Protein AF-A0A925H992-F1 (afdb_monomer)

Mean predicted aligned error: 9.9 Å

Solvent-accessible surface area (backbone atoms only — not comparable to full-atom values): 8625 Å² total; per-residue (Å²): 116,72,71,62,78,72,41,82,48,68,70,53,44,54,50,51,52,53,48,52,56,51,48,54,50,36,52,76,69,71,42,53,93,80,59,83,89,72,91,82,71,80,86,72,66,93,50,54,71,59,66,67,52,74,36,72,52,86,87,50,91,50,77,35,29,34,34,35,24,28,32,57,52,38,36,77,76,77,50,74,45,94,39,71,57,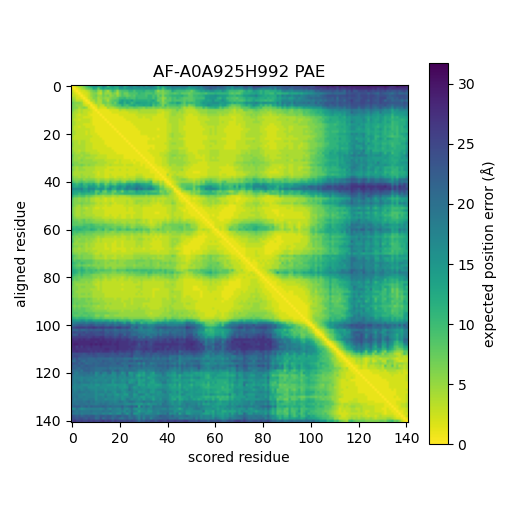69,52,71,41,63,67,54,49,48,54,34,45,67,70,65,65,81,61,78,78,78,73,60,74,78,72,77,63,42,68,42,59,64,97,43,74,72,43,20,50,51,47,33,50,60,40,40,75,72,73,43,61,56,43,81,129

Foldseek 3Di:
DVQVVPPPDPVSVVQVVVVVVVVVVCVVVVNNVVDDDDPPDPDDDPQADHDKDFDDDPPLVDTQKIWHWRQVVVVVVPDRDTDIDMDGNPVSVVVVVVVVVPDDPPPPPVQPAAEQDDPDPVRSVVRCVVCVVVVHRHDYD

Radius of gyration: 26.25 Å; Cα contacts (8 Å, |Δi|>4): 142; chains: 1; bounding box: 47×35×78 Å

Structure (mmCIF, N/CA/C/O backbone):
data_AF-A0A925H992-F1
#
_entry.id   AF-A0A925H992-F1
#
loop_
_atom_site.group_PDB
_atom_site.id
_atom_site.type_symbol
_atom_site.label_atom_id
_atom_site.label_alt_id
_atom_site.label_comp_id
_atom_site.label_asym_id
_atom_site.label_entity_id
_atom_site.label_seq_id
_atom_site.pdbx_PDB_ins_code
_atom_site.Cartn_x
_atom_site.Cartn_y
_atom_site.Cartn_z
_atom_site.occupancy
_atom_site.B_iso_or_equiv
_atom_site.auth_seq_id
_atom_site.auth_comp_id
_atom_site.auth_asym_id
_atom_site.auth_atom_id
_atom_site.pdbx_PDB_model_num
ATOM 1 N N . GLU A 1 1 ? 1.991 4.598 -27.542 1.00 53.06 1 GLU A N 1
ATOM 2 C CA . GLU A 1 1 ? 3.143 4.407 -28.452 1.00 53.06 1 GLU A CA 1
ATOM 3 C C . GLU A 1 1 ? 4.180 5.525 -28.343 1.00 53.06 1 GLU A C 1
ATOM 5 O O . GLU A 1 1 ? 5.369 5.228 -28.370 1.00 53.06 1 GLU A O 1
ATOM 10 N N . ASP A 1 2 ? 3.764 6.768 -28.099 1.00 70.62 2 ASP A N 1
ATOM 11 C CA . ASP A 1 2 ? 4.640 7.953 -28.074 1.00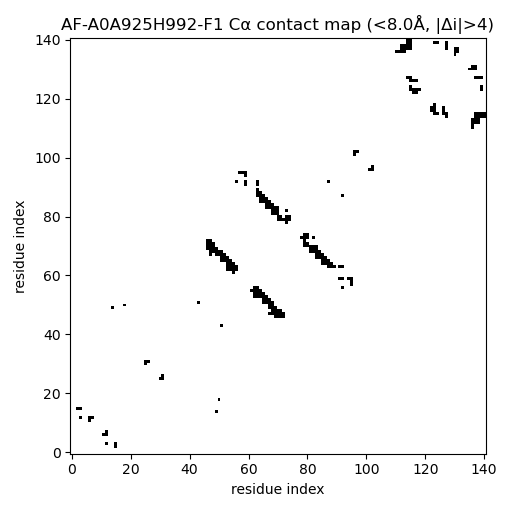 70.62 2 ASP A CA 1
ATOM 12 C C . ASP A 1 2 ? 5.802 7.898 -27.065 1.00 70.62 2 ASP A C 1
ATOM 14 O O . ASP A 1 2 ? 6.920 8.294 -27.388 1.00 70.62 2 ASP A O 1
ATOM 18 N N . ALA A 1 3 ? 5.602 7.321 -25.874 1.00 70.50 3 ALA A N 1
ATOM 19 C CA . ALA A 1 3 ? 6.662 7.201 -24.864 1.00 70.50 3 ALA A CA 1
ATOM 20 C C . ALA A 1 3 ? 7.858 6.338 -25.325 1.00 70.50 3 ALA A C 1
ATOM 22 O O . ALA A 1 3 ? 9.001 6.592 -24.946 1.00 70.50 3 ALA A O 1
ATOM 23 N N . ARG A 1 4 ? 7.631 5.337 -26.190 1.00 75.25 4 ARG A N 1
ATOM 24 C CA . ARG A 1 4 ? 8.717 4.495 -26.728 1.00 75.25 4 ARG A CA 1
ATOM 25 C C . ARG A 1 4 ? 9.580 5.238 -27.743 1.00 75.25 4 ARG A C 1
ATOM 27 O O . ARG A 1 4 ? 10.751 4.897 -27.888 1.00 75.25 4 ARG A O 1
ATOM 34 N N . ALA A 1 5 ? 9.024 6.240 -28.423 1.00 77.81 5 ALA A N 1
ATOM 35 C CA . ALA A 1 5 ? 9.749 7.029 -29.414 1.00 77.81 5 ALA A CA 1
ATOM 36 C C . ALA A 1 5 ? 10.827 7.919 -28.770 1.00 77.81 5 ALA A C 1
ATOM 38 O O . ALA A 1 5 ? 11.867 8.163 -29.377 1.00 77.81 5 ALA A O 1
ATOM 39 N N . VAL A 1 6 ? 10.607 8.352 -27.524 1.00 82.19 6 VAL A N 1
ATOM 40 C CA . VAL A 1 6 ? 11.554 9.167 -26.741 1.00 82.19 6 VAL A CA 1
ATOM 41 C C . VAL A 1 6 ? 12.436 8.345 -25.789 1.00 82.19 6 VAL A C 1
ATOM 43 O O . VAL A 1 6 ? 13.476 8.832 -25.347 1.00 82.19 6 VAL A O 1
ATOM 46 N N . ALA A 1 7 ? 12.097 7.080 -25.518 1.00 81.88 7 ALA A N 1
ATOM 47 C CA . ALA A 1 7 ? 12.910 6.172 -24.707 1.00 81.88 7 ALA A CA 1
ATOM 48 C C . ALA A 1 7 ? 14.097 5.588 -25.501 1.00 81.88 7 ALA A C 1
ATOM 50 O O . ALA A 1 7 ? 14.012 4.544 -26.162 1.00 81.88 7 ALA A O 1
ATOM 51 N N . THR A 1 8 ? 15.241 6.268 -25.427 1.00 78.88 8 THR A N 1
ATOM 52 C CA . THR A 1 8 ? 16.464 5.901 -26.161 1.00 78.88 8 THR A CA 1
ATOM 53 C C . THR A 1 8 ? 17.356 4.897 -25.421 1.00 78.88 8 THR A C 1
ATOM 55 O O . THR A 1 8 ? 18.112 4.173 -26.067 1.00 78.88 8 THR A O 1
ATOM 58 N N . GLY A 1 9 ? 17.256 4.803 -24.090 1.00 86.25 9 GLY A N 1
ATOM 59 C CA . GLY A 1 9 ? 18.049 3.885 -23.262 1.00 86.25 9 GLY A CA 1
ATOM 60 C C . GLY A 1 9 ? 17.390 2.518 -23.038 1.00 86.25 9 GLY A C 1
ATOM 61 O O . GLY A 1 9 ? 16.169 2.426 -22.927 1.00 86.25 9 GLY A O 1
ATOM 62 N N . GLY A 1 10 ? 18.205 1.462 -22.907 1.00 87.25 10 GLY A N 1
ATOM 63 C CA . GLY A 1 10 ? 17.729 0.094 -22.634 1.00 87.25 10 GLY A CA 1
ATOM 64 C C . GLY A 1 10 ? 16.885 -0.001 -21.360 1.00 87.25 10 GLY A C 1
ATOM 65 O O . GLY A 1 10 ? 15.763 -0.486 -21.411 1.00 87.25 10 GLY A O 1
ATOM 66 N N . LEU A 1 11 ? 17.356 0.609 -20.266 1.00 86.25 11 LEU A N 1
ATOM 67 C CA . LEU A 1 11 ? 16.625 0.662 -18.994 1.00 86.25 11 LEU A CA 1
ATOM 68 C C . LEU A 1 11 ? 15.224 1.282 -19.138 1.00 86.25 11 LEU A C 1
ATOM 70 O O . LEU A 1 11 ? 14.253 0.766 -18.593 1.00 86.25 11 LEU A O 1
ATOM 74 N N . ALA A 1 12 ? 15.109 2.382 -19.890 1.00 87.81 12 ALA A N 1
ATOM 75 C CA . ALA A 1 12 ? 13.829 3.051 -20.109 1.00 87.81 12 ALA A CA 1
ATOM 76 C C . ALA A 1 12 ? 12.865 2.175 -20.925 1.00 87.81 12 ALA A C 1
ATOM 78 O O . ALA A 1 12 ? 11.669 2.141 -20.645 1.00 87.81 12 ALA A O 1
ATOM 79 N N . ARG A 1 13 ? 13.377 1.432 -21.912 1.00 89.56 13 ARG A N 1
ATOM 80 C CA . ARG A 1 13 ? 12.570 0.488 -22.697 1.00 89.56 13 ARG A CA 1
ATOM 81 C C . ARG A 1 13 ? 12.103 -0.696 -21.856 1.00 89.56 13 ARG A C 1
ATOM 83 O O . ARG A 1 13 ? 10.920 -1.015 -21.907 1.00 89.56 13 ARG A O 1
ATOM 90 N N . ASP A 1 14 ? 12.981 -1.265 -21.034 1.00 90.75 14 ASP A N 1
ATOM 91 C CA . ASP A 1 14 ? 12.639 -2.367 -20.131 1.00 90.75 14 ASP A CA 1
ATOM 92 C C . ASP A 1 14 ? 11.555 -1.950 -19.123 1.00 90.75 14 ASP A C 1
ATOM 94 O O . ASP A 1 14 ? 10.616 -2.707 -18.859 1.00 90.75 14 ASP A O 1
ATOM 98 N N . ALA A 1 15 ? 11.641 -0.720 -18.604 1.00 89.31 15 ALA A N 1
ATOM 99 C CA . ALA A 1 15 ? 10.625 -0.144 -17.728 1.00 89.31 15 ALA A CA 1
ATOM 100 C C . ALA A 1 15 ? 9.276 0.032 -18.447 1.00 89.31 15 ALA A C 1
ATOM 102 O O . ALA A 1 15 ? 8.239 -0.353 -17.905 1.00 89.31 15 ALA A O 1
ATOM 103 N N . LEU A 1 16 ? 9.275 0.542 -19.685 1.00 91.94 16 LEU A N 1
ATOM 104 C CA . LEU A 1 16 ? 8.059 0.658 -20.500 1.00 91.94 16 LEU A CA 1
ATOM 105 C C . LEU A 1 16 ? 7.453 -0.710 -20.841 1.00 91.94 16 LEU A C 1
ATOM 107 O O . LEU A 1 16 ? 6.232 -0.852 -20.850 1.00 91.94 16 LEU A O 1
ATOM 111 N N . ASP A 1 17 ? 8.279 -1.725 -21.093 1.00 92.62 17 ASP A N 1
ATOM 112 C CA . ASP A 1 17 ? 7.822 -3.098 -21.309 1.00 92.62 17 ASP A CA 1
ATOM 113 C C . ASP A 1 17 ? 7.193 -3.688 -20.040 1.00 92.62 17 ASP A C 1
ATOM 115 O O . ASP A 1 17 ? 6.150 -4.341 -20.106 1.00 92.62 17 ASP A O 1
ATOM 119 N N . ALA A 1 18 ? 7.798 -3.454 -18.872 1.00 91.94 18 ALA A N 1
ATOM 120 C CA . ALA A 1 18 ? 7.249 -3.884 -17.588 1.00 91.94 18 ALA A CA 1
ATOM 121 C C . ALA A 1 18 ? 5.922 -3.185 -17.259 1.00 91.94 18 ALA A C 1
ATOM 123 O O . ALA A 1 18 ? 4.974 -3.848 -16.825 1.00 91.94 18 ALA A O 1
ATOM 124 N N . LEU A 1 19 ? 5.834 -1.877 -17.514 1.00 93.06 19 LEU A N 1
ATOM 125 C CA . LEU A 1 19 ? 4.600 -1.111 -17.374 1.00 93.06 19 LEU A CA 1
ATOM 126 C C . LEU A 1 19 ? 3.517 -1.644 -18.315 1.00 93.06 19 LEU A C 1
ATOM 128 O O . LEU A 1 19 ? 2.422 -1.933 -17.851 1.00 93.06 19 LEU A O 1
ATOM 132 N N . ALA A 1 20 ? 3.826 -1.862 -19.597 1.00 94.44 20 ALA A N 1
ATOM 133 C CA . ALA A 1 20 ? 2.868 -2.380 -20.574 1.00 94.44 20 ALA A CA 1
ATOM 134 C C . ALA A 1 20 ? 2.329 -3.768 -20.190 1.00 94.44 20 ALA A C 1
ATOM 136 O O . ALA A 1 20 ? 1.131 -4.015 -20.300 1.00 94.44 20 ALA A O 1
ATOM 137 N N . ARG A 1 21 ? 3.188 -4.665 -19.681 1.00 95.50 21 ARG A N 1
ATOM 138 C CA . ARG A 1 21 ? 2.746 -5.970 -19.156 1.00 95.50 21 ARG A CA 1
ATOM 139 C C . ARG A 1 21 ? 1.804 -5.819 -17.964 1.00 95.50 21 ARG A C 1
ATOM 141 O O . ARG A 1 21 ? 0.803 -6.521 -17.894 1.00 95.50 21 ARG A O 1
ATOM 148 N N . THR A 1 22 ? 2.125 -4.918 -17.037 1.00 94.62 22 THR A N 1
ATOM 149 C CA . THR A 1 22 ? 1.291 -4.674 -15.851 1.00 94.62 22 THR A CA 1
ATOM 150 C C . THR A 1 22 ? -0.047 -4.051 -16.242 1.00 94.62 22 THR A C 1
ATOM 152 O O . THR A 1 22 ? -1.091 -4.490 -15.771 1.00 94.62 22 THR A O 1
ATOM 155 N N . TRP A 1 23 ? -0.028 -3.085 -17.160 1.00 95.69 23 TRP A N 1
ATOM 156 C CA . TRP A 1 23 ? -1.226 -2.443 -17.686 1.00 95.69 23 TRP A CA 1
ATOM 157 C C . TRP A 1 23 ? -2.141 -3.434 -18.409 1.00 95.69 23 TRP A C 1
ATOM 159 O O . TRP A 1 23 ? -3.339 -3.442 -18.159 1.00 95.69 23 TRP A O 1
ATOM 169 N N . GLY A 1 24 ? -1.585 -4.357 -19.200 1.00 96.94 24 GLY A N 1
ATOM 170 C CA . GLY A 1 24 ? -2.377 -5.424 -19.821 1.00 96.94 24 GLY A CA 1
ATOM 171 C C . GLY A 1 24 ? -3.112 -6.307 -18.801 1.00 96.94 24 GLY A C 1
ATOM 172 O O . GLY A 1 24 ? -4.223 -6.762 -19.066 1.00 96.94 24 GLY A O 1
ATOM 173 N N . VAL A 1 25 ? -2.541 -6.515 -17.605 1.00 96.00 25 VAL A N 1
ATOM 174 C CA . VAL A 1 25 ? -3.243 -7.198 -16.504 1.00 96.00 25 VAL A CA 1
ATOM 175 C C . VAL A 1 25 ? -4.374 -6.325 -15.957 1.00 96.00 25 VAL A C 1
ATOM 177 O O . VAL A 1 25 ? -5.484 -6.828 -15.797 1.00 96.00 25 VAL A O 1
ATOM 180 N N . VAL A 1 26 ? -4.128 -5.034 -15.716 1.00 96.06 26 VAL A N 1
ATOM 181 C CA . VAL A 1 26 ? -5.154 -4.071 -15.266 1.00 96.06 26 VAL A CA 1
ATOM 182 C C . VAL A 1 26 ? -6.345 -4.040 -16.230 1.00 96.06 26 VAL A C 1
ATOM 184 O O . VAL A 1 26 ? -7.489 -4.165 -15.791 1.00 96.06 26 VAL A O 1
ATOM 187 N N . GLU A 1 27 ? -6.081 -3.972 -17.536 1.00 97.06 27 GLU A N 1
ATOM 188 C CA . GLU A 1 27 ? -7.107 -4.024 -18.584 1.00 97.06 27 GLU A CA 1
ATOM 189 C C . GLU A 1 27 ? -7.875 -5.346 -18.563 1.00 97.06 27 GLU A C 1
ATOM 191 O O . GLU A 1 27 ? -9.105 -5.349 -18.596 1.00 97.06 27 GLU A O 1
ATOM 196 N N . SER A 1 28 ? -7.172 -6.478 -18.439 1.00 97.81 28 SER A N 1
ATOM 197 C CA . SER A 1 28 ? -7.809 -7.802 -18.389 1.00 97.81 28 SER A CA 1
ATOM 198 C C . SER A 1 28 ? -8.730 -7.996 -17.179 1.00 97.81 28 SER A C 1
ATOM 200 O O . SER A 1 28 ? -9.647 -8.815 -17.228 1.00 97.81 28 SER A O 1
ATOM 202 N N . LEU A 1 29 ? -8.499 -7.237 -16.104 1.00 97.31 29 LEU A N 1
ATOM 203 C CA . LEU A 1 29 ? -9.321 -7.232 -14.896 1.00 97.31 29 LEU A CA 1
ATOM 204 C C . LEU A 1 29 ? -10.461 -6.202 -14.955 1.00 97.31 29 LEU A C 1
ATOM 206 O O . LEU A 1 29 ? -11.269 -6.156 -14.030 1.00 97.31 29 LEU A O 1
ATOM 210 N N . GLY A 1 30 ? -10.538 -5.384 -16.011 1.00 97.38 30 GLY A N 1
ATOM 211 C CA . GLY A 1 30 ? -11.528 -4.312 -16.130 1.00 97.38 30 GLY A CA 1
ATOM 212 C C . GLY A 1 30 ? -11.309 -3.174 -15.130 1.00 97.38 30 GLY A C 1
ATOM 213 O O . GLY A 1 30 ? -12.271 -2.542 -14.708 1.00 97.38 30 GLY A O 1
ATOM 214 N N . LEU A 1 31 ? -10.060 -2.940 -14.715 1.00 96.12 31 LEU A N 1
ATOM 215 C CA . LEU A 1 31 ? -9.708 -1.947 -13.693 1.00 96.12 31 LEU A CA 1
ATOM 216 C C . LEU A 1 31 ? -9.142 -0.645 -14.276 1.00 96.12 31 LEU A C 1
ATOM 218 O O . LEU A 1 31 ? -8.713 0.219 -13.516 1.00 96.12 31 LEU A O 1
ATOM 222 N N . SER A 1 32 ? -9.129 -0.486 -15.601 1.00 95.25 32 SER A N 1
ATOM 223 C CA . SER A 1 32 ? -8.499 0.657 -16.276 1.00 95.25 32 SER A CA 1
ATOM 224 C C . SER A 1 32 ? -9.043 2.014 -15.830 1.00 95.25 32 SER A C 1
ATOM 226 O O . SER A 1 32 ? -8.276 2.963 -15.756 1.00 95.25 32 SER A O 1
ATOM 228 N N . ASP A 1 33 ? -10.326 2.098 -15.465 1.00 95.56 33 ASP A N 1
ATOM 229 C CA . ASP A 1 33 ? -10.964 3.349 -15.025 1.00 95.56 33 ASP A CA 1
ATOM 230 C C . ASP A 1 33 ? -10.558 3.777 -13.600 1.00 95.56 33 ASP A C 1
ATOM 232 O O . ASP A 1 33 ? -10.895 4.871 -13.157 1.00 95.56 33 ASP A O 1
ATOM 236 N N . VAL A 1 34 ? -9.854 2.911 -12.863 1.00 94.25 34 VAL A N 1
ATOM 237 C CA . VAL A 1 34 ? -9.415 3.154 -11.477 1.00 94.25 34 VAL A CA 1
ATOM 238 C C . VAL A 1 34 ? -7.938 3.564 -11.413 1.00 94.25 34 VAL A C 1
ATOM 240 O O . VAL A 1 34 ? -7.477 4.053 -10.381 1.00 94.25 34 VAL A O 1
ATOM 243 N N . PHE A 1 35 ? -7.180 3.370 -12.496 1.00 93.88 35 PHE A N 1
ATOM 244 C CA . PHE A 1 35 ? -5.745 3.638 -12.538 1.00 93.88 35 PHE A CA 1
ATOM 245 C C . PHE A 1 35 ? -5.394 4.723 -13.551 1.00 93.88 35 PHE A C 1
ATOM 247 O O . PHE A 1 35 ? -5.827 4.696 -14.698 1.00 93.88 35 PHE A O 1
ATOM 254 N N . GLU A 1 36 ? -4.495 5.614 -13.146 1.00 92.06 36 GLU A N 1
ATOM 255 C CA . GLU A 1 36 ? -3.858 6.592 -14.022 1.00 92.06 36 GLU A CA 1
ATOM 256 C C . GLU A 1 36 ? -2.345 6.351 -14.055 1.00 92.06 36 GLU A C 1
ATOM 258 O O . GLU A 1 36 ? -1.747 5.891 -13.078 1.00 92.06 36 GLU A O 1
ATOM 263 N N . ILE A 1 37 ? -1.719 6.650 -15.194 1.00 92.19 37 ILE A N 1
ATOM 264 C CA . ILE A 1 37 ? -0.268 6.541 -15.371 1.00 92.19 37 ILE A CA 1
ATOM 265 C C . ILE A 1 37 ? 0.336 7.942 -15.291 1.00 92.19 37 ILE A C 1
ATOM 267 O O . ILE A 1 37 ? 0.065 8.783 -16.147 1.00 92.19 37 ILE A O 1
ATOM 271 N N . ASP A 1 38 ? 1.214 8.154 -14.313 1.00 90.56 38 ASP A N 1
ATOM 272 C CA . ASP A 1 38 ? 1.974 9.392 -14.145 1.00 90.56 38 ASP A CA 1
ATOM 273 C C . ASP A 1 38 ? 3.479 9.132 -14.334 1.00 90.56 38 ASP A C 1
ATOM 275 O O . ASP A 1 38 ? 4.123 8.475 -13.517 1.00 90.56 38 ASP A O 1
ATOM 279 N N . PHE A 1 39 ? 4.049 9.648 -15.428 1.00 88.31 39 PHE A N 1
ATOM 280 C CA . PHE A 1 39 ? 5.494 9.597 -15.695 1.00 88.31 39 PHE A CA 1
ATOM 281 C C . PHE A 1 39 ? 6.276 10.748 -15.038 1.00 88.31 39 PHE A C 1
ATOM 283 O O . PHE A 1 39 ? 7.505 10.754 -15.089 1.00 88.31 39 PHE A O 1
ATOM 290 N N . GLY A 1 40 ? 5.585 11.740 -14.471 1.00 85.06 40 GLY A N 1
ATOM 291 C CA . GLY A 1 40 ? 6.177 12.875 -13.766 1.00 85.06 40 GLY A CA 1
ATOM 292 C C . GLY A 1 40 ? 6.525 12.573 -12.309 1.00 85.06 40 GLY A C 1
ATOM 293 O O . GLY A 1 40 ? 7.230 13.361 -11.672 1.00 85.06 40 GLY A O 1
ATOM 294 N N . ASP A 1 41 ? 6.071 11.437 -11.777 1.00 80.56 41 ASP A N 1
ATOM 295 C CA . ASP A 1 41 ? 6.343 11.050 -10.402 1.00 80.56 41 ASP A CA 1
ATOM 296 C C . ASP A 1 41 ? 7.779 10.538 -10.221 1.00 80.56 41 ASP A C 1
ATOM 298 O O . ASP A 1 41 ? 8.107 9.382 -10.483 1.00 80.56 41 ASP A O 1
ATOM 302 N N . VAL A 1 42 ? 8.642 11.420 -9.721 1.00 71.56 42 VAL A N 1
ATOM 303 C CA . VAL A 1 42 ? 10.019 11.100 -9.310 1.00 71.56 42 VAL A CA 1
ATOM 304 C C . VAL A 1 42 ? 10.141 10.839 -7.807 1.00 71.56 42 VAL A C 1
ATOM 306 O O . VAL A 1 42 ? 11.246 10.679 -7.293 1.00 71.56 42 VAL A O 1
ATOM 309 N N . SER A 1 43 ? 9.024 10.838 -7.072 1.00 62.97 43 SER A N 1
ATOM 310 C CA . SER A 1 43 ? 9.041 10.670 -5.622 1.00 62.97 43 SER A CA 1
ATOM 311 C C . SER A 1 43 ? 8.937 9.191 -5.248 1.00 62.97 43 SER A C 1
ATOM 313 O O . SER A 1 43 ? 7.886 8.559 -5.320 1.00 62.97 43 SER A O 1
ATOM 315 N N . GLY A 1 44 ? 10.060 8.629 -4.821 1.00 67.56 44 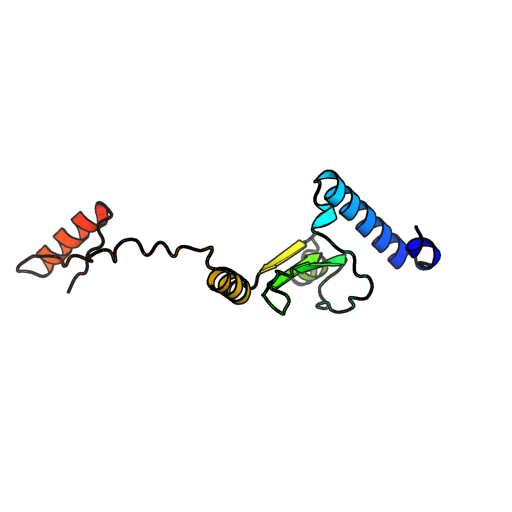GLY A N 1
ATOM 316 C CA . GLY A 1 44 ? 10.163 7.254 -4.359 1.00 67.56 44 GLY A CA 1
ATOM 317 C C . GLY A 1 44 ? 11.154 7.165 -3.213 1.00 67.56 44 GLY A C 1
ATOM 318 O O . GLY A 1 44 ? 12.030 8.011 -3.065 1.00 67.56 44 GLY A O 1
ATOM 319 N N . LEU A 1 45 ? 10.995 6.149 -2.374 1.00 71.94 45 LEU A N 1
ATOM 320 C CA . LEU A 1 45 ? 12.057 5.763 -1.455 1.00 71.94 45 LEU A CA 1
ATOM 321 C C . LEU A 1 45 ? 13.121 5.017 -2.267 1.00 71.94 45 LEU A C 1
ATOM 323 O O . LEU A 1 45 ? 12.766 4.191 -3.109 1.00 71.94 45 LEU A O 1
ATOM 327 N N . ASP A 1 46 ? 14.399 5.268 -1.987 1.00 78.56 46 ASP A N 1
ATOM 328 C CA . ASP A 1 46 ? 15.536 4.751 -2.773 1.00 78.56 46 ASP A CA 1
ATOM 329 C C . ASP A 1 46 ? 15.635 3.211 -2.819 1.00 78.56 46 ASP A C 1
ATOM 331 O O . ASP A 1 46 ? 16.469 2.660 -3.531 1.00 78.56 46 ASP A O 1
ATOM 335 N N . TYR A 1 47 ? 14.790 2.494 -2.069 1.00 82.25 47 TYR A N 1
ATOM 336 C CA . TYR A 1 47 ? 14.725 1.032 -2.078 1.00 82.25 47 TYR A CA 1
ATOM 337 C C . TYR A 1 47 ? 13.801 0.440 -3.157 1.00 82.25 47 TYR A C 1
ATOM 339 O O . TYR A 1 47 ? 13.767 -0.784 -3.312 1.00 82.25 47 TYR A O 1
ATOM 347 N N . TYR A 1 48 ? 13.007 1.253 -3.863 1.00 88.56 48 TYR A N 1
ATOM 348 C CA . TYR A 1 48 ? 12.155 0.752 -4.944 1.00 88.56 48 TYR A CA 1
ATOM 349 C C . TYR A 1 48 ? 12.976 0.494 -6.212 1.00 88.56 48 TYR A C 1
ATOM 351 O O . TYR A 1 48 ? 13.758 1.329 -6.651 1.00 88.56 48 TYR A O 1
ATOM 359 N N . THR A 1 49 ? 12.763 -0.669 -6.824 1.00 88.75 49 THR A N 1
ATOM 360 C CA . THR A 1 49 ? 13.536 -1.170 -7.971 1.00 88.75 49 THR A CA 1
ATOM 361 C C . THR A 1 49 ? 12.720 -1.266 -9.261 1.00 88.75 49 THR A C 1
ATOM 363 O O . THR A 1 49 ? 13.205 -1.785 -10.265 1.00 88.75 49 THR A O 1
ATOM 366 N N . GLY A 1 50 ? 11.463 -0.815 -9.257 1.00 88.50 50 GLY A N 1
ATOM 367 C CA . GLY A 1 50 ? 10.564 -0.935 -10.403 1.00 88.50 50 GLY A CA 1
ATOM 368 C C . GLY A 1 50 ? 9.316 -0.070 -10.267 1.00 88.50 50 GLY A C 1
ATOM 369 O O . GLY A 1 50 ? 9.396 1.049 -9.775 1.00 88.50 50 GLY A O 1
ATOM 370 N N . LEU A 1 51 ? 8.165 -0.592 -10.711 1.00 90.69 51 LEU A N 1
ATOM 371 C CA . LEU A 1 51 ? 6.886 0.122 -10.650 1.00 90.69 51 LEU A CA 1
ATOM 372 C C . LEU A 1 51 ? 6.577 0.570 -9.215 1.00 90.69 51 LEU A C 1
ATOM 374 O O . LEU A 1 51 ? 6.636 -0.238 -8.284 1.00 90.69 51 LEU A O 1
ATOM 378 N N . VAL A 1 52 ? 6.201 1.838 -9.081 1.00 92.50 52 VAL A N 1
ATOM 379 C CA . VAL A 1 52 ? 5.686 2.457 -7.860 1.00 92.50 52 VAL A CA 1
ATOM 380 C C . VAL A 1 52 ? 4.283 2.965 -8.162 1.00 92.50 52 VAL A C 1
ATOM 382 O O . VAL A 1 52 ? 3.999 3.389 -9.280 1.00 92.50 52 VAL A O 1
ATOM 385 N N . PHE A 1 53 ? 3.397 2.899 -7.177 1.00 92.69 53 PHE A N 1
ATOM 386 C CA . PHE A 1 53 ? 2.052 3.444 -7.275 1.00 92.69 53 PHE A CA 1
ATOM 387 C C . PHE A 1 53 ? 1.652 4.137 -5.978 1.00 92.69 53 PHE A C 1
ATOM 389 O O . PHE A 1 53 ? 2.166 3.857 -4.890 1.00 92.69 53 PHE A O 1
ATOM 396 N N . LYS A 1 54 ? 0.690 5.043 -6.101 1.00 93.50 54 LYS A N 1
ATOM 397 C CA . LYS A 1 54 ? 0.103 5.795 -4.999 1.00 93.50 54 LYS A CA 1
ATOM 398 C C . LYS A 1 54 ? -1.402 5.613 -5.028 1.00 93.50 54 LYS A C 1
ATOM 400 O O . LYS A 1 54 ? -1.990 5.428 -6.087 1.00 93.50 54 LYS A O 1
ATOM 405 N N . LEU A 1 55 ? -2.003 5.652 -3.849 1.00 94.38 55 LEU A N 1
ATOM 406 C CA . LEU A 1 55 ? -3.436 5.515 -3.664 1.00 94.38 55 LEU A CA 1
ATOM 407 C C . LEU A 1 55 ? -3.991 6.846 -3.173 1.00 94.38 55 LEU A C 1
ATOM 409 O O . LEU A 1 55 ? -3.505 7.411 -2.188 1.00 94.38 55 LEU A O 1
ATOM 413 N N . TYR A 1 56 ? -5.013 7.318 -3.869 1.00 92.81 56 TYR A N 1
ATOM 414 C CA . TYR A 1 56 ? -5.761 8.521 -3.549 1.00 92.81 56 TYR A CA 1
ATOM 415 C C . TYR A 1 56 ? -7.226 8.141 -3.404 1.00 92.81 56 TYR A C 1
ATOM 417 O O . TYR A 1 56 ? -7.724 7.271 -4.115 1.00 92.81 56 TYR A O 1
ATOM 425 N N . VAL A 1 57 ? -7.898 8.781 -2.457 1.00 91.12 57 VAL A N 1
ATOM 426 C CA . VAL A 1 57 ? -9.332 8.617 -2.233 1.00 91.12 57 VAL A CA 1
ATOM 427 C C . VAL A 1 57 ? -9.938 10.007 -2.194 1.00 91.12 57 VAL A C 1
ATOM 429 O O . VAL A 1 57 ? -9.333 10.942 -1.658 1.00 91.12 57 VAL A O 1
ATOM 432 N N . ASP A 1 58 ? -11.119 10.142 -2.787 1.00 88.31 58 ASP A N 1
ATOM 433 C CA . ASP A 1 58 ? -11.847 11.401 -2.771 1.00 88.31 58 ASP A CA 1
ATOM 434 C C . ASP A 1 58 ? -12.113 11.867 -1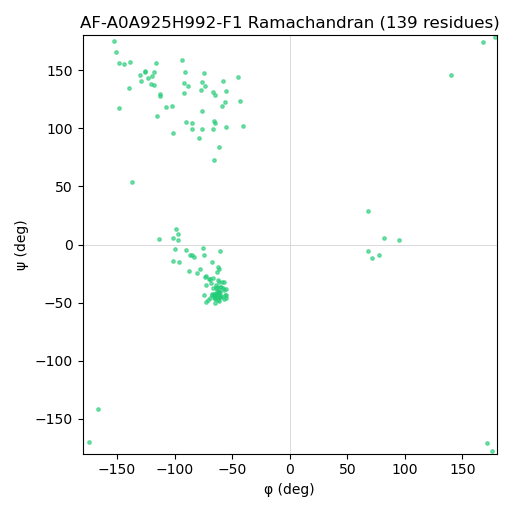.328 1.00 88.31 58 ASP A C 1
ATOM 436 O O . ASP A 1 58 ? -12.350 11.071 -0.421 1.00 88.31 58 ASP A O 1
ATOM 440 N N . GLY A 1 59 ? -11.996 13.171 -1.093 1.00 85.50 59 GLY A N 1
ATOM 441 C CA . GLY A 1 59 ? -12.145 13.766 0.237 1.00 85.50 59 GLY A CA 1
ATOM 442 C C . GLY A 1 59 ? -10.950 13.619 1.195 1.00 85.50 59 GLY A C 1
ATOM 443 O O . GLY A 1 59 ? -10.941 14.299 2.223 1.00 85.50 59 GLY A O 1
ATOM 444 N N . ALA A 1 60 ? -9.921 12.820 0.875 1.00 85.94 60 ALA A N 1
ATOM 445 C CA . ALA A 1 60 ? -8.726 12.679 1.723 1.00 85.94 60 ALA A CA 1
ATOM 446 C C . ALA A 1 60 ? -7.793 13.903 1.671 1.00 85.94 60 ALA A C 1
ATOM 448 O O . ALA A 1 60 ? -7.041 14.162 2.607 1.00 85.94 60 ALA A O 1
ATOM 449 N N . GLY A 1 61 ? -7.786 14.642 0.554 1.00 84.38 61 GLY A N 1
ATOM 450 C CA . GLY A 1 61 ? -6.897 15.794 0.328 1.00 84.38 61 GLY A CA 1
ATOM 451 C C . GLY A 1 61 ? -5.402 15.455 0.193 1.00 84.38 61 GLY A C 1
ATOM 452 O O . GLY A 1 61 ? -4.604 16.336 -0.121 1.00 84.38 61 GLY A O 1
ATOM 453 N N . ALA A 1 62 ? -5.015 14.194 0.400 1.00 87.38 62 ALA A N 1
ATOM 454 C CA . ALA A 1 62 ? -3.652 13.690 0.295 1.00 87.38 62 ALA A CA 1
ATOM 455 C C . ALA A 1 62 ? -3.637 12.195 -0.076 1.00 87.38 62 ALA A C 1
ATOM 457 O O . ALA A 1 62 ? -4.673 11.534 -0.162 1.00 87.38 62 ALA A O 1
ATOM 458 N N . ARG A 1 63 ? -2.433 11.658 -0.301 1.00 91.06 63 ARG A N 1
ATOM 459 C CA . ARG A 1 63 ? -2.206 10.229 -0.550 1.00 91.06 63 ARG A CA 1
ATOM 460 C C . ARG A 1 63 ? -2.573 9.410 0.693 1.00 91.06 63 ARG A C 1
ATOM 462 O O . ARG A 1 63 ? -2.008 9.652 1.753 1.00 91.06 63 ARG A O 1
ATOM 469 N N . VAL A 1 64 ? -3.403 8.382 0.525 1.00 95.31 64 VAL A N 1
ATOM 470 C CA . VAL A 1 64 ? -3.826 7.465 1.606 1.00 95.31 64 VAL A CA 1
ATOM 471 C C . VAL A 1 64 ? -3.054 6.145 1.626 1.00 95.31 64 VAL A C 1
ATOM 473 O O . VAL A 1 64 ? -3.273 5.290 2.475 1.00 95.31 64 VAL A O 1
ATOM 476 N N . GLY A 1 65 ? -2.163 5.929 0.664 1.00 94.94 65 GLY A N 1
ATOM 477 C CA . GLY A 1 65 ? -1.363 4.716 0.593 1.00 94.94 65 GLY A CA 1
ATOM 478 C C . GLY A 1 65 ? -0.504 4.662 -0.654 1.00 94.94 65 GLY A C 1
ATOM 479 O O . GLY A 1 65 ? -0.472 5.587 -1.465 1.00 94.94 65 GLY A O 1
ATOM 480 N N . GLY A 1 66 ? 0.217 3.569 -0.816 1.00 94.31 66 GLY A N 1
ATOM 481 C CA . GLY A 1 66 ? 1.064 3.360 -1.977 1.00 94.31 66 GLY A CA 1
ATOM 482 C C . GLY A 1 66 ? 1.999 2.190 -1.775 1.00 94.31 66 GLY A C 1
ATOM 483 O O . GLY A 1 66 ? 2.068 1.602 -0.696 1.00 94.31 66 GLY A O 1
ATOM 484 N N . GLY A 1 67 ? 2.721 1.849 -2.825 1.00 93.62 67 GLY A N 1
ATOM 485 C CA . GLY A 1 67 ? 3.572 0.678 -2.827 1.00 93.62 67 GLY A CA 1
ATOM 486 C C . GLY A 1 67 ? 4.390 0.581 -4.093 1.00 93.62 67 GLY A C 1
ATOM 487 O O . GLY A 1 67 ? 4.432 1.504 -4.904 1.00 93.62 67 GLY A O 1
ATOM 488 N N . GLY A 1 68 ? 5.039 -0.559 -4.262 1.00 93.00 68 GLY A N 1
ATOM 489 C CA . GLY A 1 68 ? 5.865 -0.799 -5.430 1.00 93.00 68 GLY A CA 1
ATOM 490 C C . GLY A 1 68 ? 6.683 -2.071 -5.327 1.00 93.00 68 GLY A C 1
ATOM 49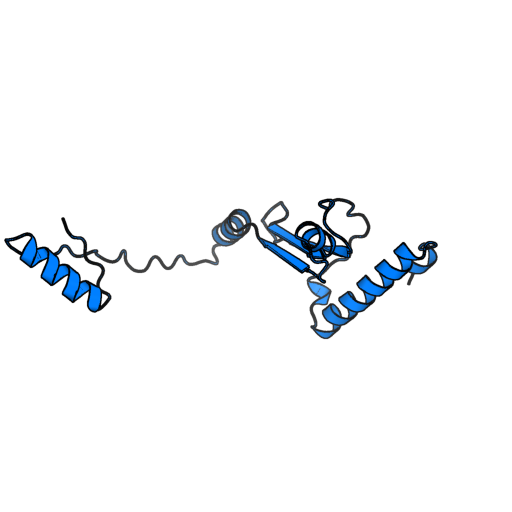1 O O . GLY A 1 68 ? 6.482 -2.896 -4.432 1.00 93.00 68 GLY A O 1
ATOM 492 N N . ARG A 1 69 ? 7.597 -2.242 -6.277 1.00 92.75 69 ARG A N 1
ATOM 493 C CA . ARG A 1 69 ? 8.567 -3.344 -6.316 1.00 92.75 69 ARG A CA 1
ATOM 494 C C . ARG A 1 69 ? 9.870 -2.950 -5.616 1.00 92.75 69 ARG A C 1
ATOM 496 O O . ARG A 1 69 ? 10.408 -1.894 -5.924 1.00 92.75 69 ARG A O 1
ATOM 503 N N . TYR A 1 70 ? 10.380 -3.784 -4.713 1.00 92.19 70 TYR A N 1
ATOM 504 C CA . TYR A 1 70 ? 11.528 -3.488 -3.839 1.00 92.19 70 TYR A CA 1
ATOM 505 C C . TYR A 1 70 ? 12.502 -4.670 -3.728 1.00 92.19 70 TYR A C 1
ATOM 507 O O . TYR A 1 70 ? 12.851 -5.133 -2.642 1.00 92.19 70 TYR A O 1
ATOM 515 N N . ASP A 1 71 ? 12.963 -5.177 -4.868 1.00 90.75 71 ASP A N 1
ATOM 516 C CA . ASP A 1 71 ? 13.796 -6.386 -4.914 1.00 90.75 71 ASP A CA 1
ATOM 517 C C . ASP A 1 71 ? 15.126 -6.203 -4.140 1.00 90.75 71 ASP A C 1
ATOM 519 O O . ASP A 1 71 ? 15.619 -7.137 -3.504 1.00 90.75 71 ASP A O 1
ATOM 523 N N . ASP A 1 72 ? 15.679 -4.985 -4.108 1.00 89.31 72 ASP A N 1
ATOM 524 C CA . ASP A 1 72 ? 16.954 -4.683 -3.438 1.00 89.31 72 ASP A CA 1
ATOM 525 C C . ASP A 1 72 ? 16.823 -4.552 -1.914 1.00 89.31 72 ASP A C 1
ATOM 527 O O . ASP A 1 72 ? 17.792 -4.789 -1.188 1.00 89.31 72 ASP A O 1
ATOM 531 N N . LEU A 1 73 ? 15.617 -4.283 -1.398 1.00 88.94 73 LEU A N 1
ATOM 532 C CA . LEU A 1 73 ? 15.377 -4.310 0.044 1.00 88.94 73 LEU A CA 1
ATOM 533 C C . LEU A 1 73 ? 15.645 -5.710 0.598 1.00 88.94 73 LEU A C 1
ATOM 535 O O . LEU A 1 73 ? 16.339 -5.850 1.598 1.00 88.94 73 LEU A O 1
ATOM 539 N N . THR A 1 74 ? 15.163 -6.759 -0.071 1.00 86.38 74 THR A N 1
ATOM 540 C CA . THR A 1 74 ? 15.416 -8.146 0.359 1.00 86.38 74 THR A CA 1
ATOM 541 C C . THR A 1 74 ? 16.902 -8.508 0.283 1.00 86.38 74 THR A C 1
ATOM 543 O O . THR A 1 74 ? 17.425 -9.177 1.179 1.00 86.38 74 THR A O 1
ATOM 546 N N . ALA A 1 75 ? 17.620 -7.972 -0.712 1.00 86.25 75 ALA A N 1
ATOM 547 C CA . ALA A 1 75 ? 19.061 -8.159 -0.849 1.00 86.25 75 ALA A CA 1
ATOM 548 C C . ALA A 1 75 ? 19.833 -7.629 0.371 1.00 86.25 75 ALA A C 1
ATOM 550 O O . ALA A 1 75 ? 20.782 -8.278 0.812 1.00 86.25 75 ALA A O 1
ATOM 551 N N . SER A 1 76 ? 19.384 -6.521 0.975 1.00 87.25 76 SER A N 1
ATOM 552 C CA . SER A 1 76 ? 19.978 -5.987 2.213 1.00 87.25 76 SER A CA 1
ATOM 553 C C . SER A 1 76 ? 19.898 -6.950 3.412 1.00 87.25 76 SER A C 1
ATOM 555 O O . SER A 1 76 ? 20.722 -6.865 4.321 1.00 87.25 76 SER A O 1
ATOM 557 N N . PHE A 1 77 ? 18.978 -7.922 3.381 1.00 88.69 77 PHE A N 1
ATOM 558 C CA . PHE A 1 77 ? 18.811 -8.968 4.399 1.00 88.69 77 PHE A CA 1
ATOM 559 C C . PHE A 1 77 ? 19.459 -10.310 4.009 1.00 88.69 77 PHE A C 1
ATOM 561 O O . PHE A 1 77 ? 19.212 -11.332 4.648 1.00 88.69 77 PHE A O 1
ATOM 568 N N . GLY A 1 78 ? 20.308 -10.326 2.975 1.00 90.75 78 GLY A N 1
ATOM 569 C CA . GLY A 1 78 ? 21.133 -11.480 2.606 1.00 90.75 78 GLY A CA 1
ATOM 570 C C . GLY A 1 78 ? 20.540 -12.400 1.538 1.00 90.75 78 GLY A C 1
ATOM 571 O O . GLY A 1 78 ? 21.160 -13.411 1.207 1.00 90.75 78 GLY A O 1
ATOM 572 N N . ARG A 1 79 ? 19.378 -12.068 0.959 1.00 89.38 79 ARG A N 1
ATOM 573 C CA . ARG A 1 79 ? 18.826 -12.808 -0.185 1.00 89.38 79 ARG A CA 1
ATOM 574 C C . ARG A 1 79 ? 18.030 -11.892 -1.102 1.00 89.38 79 ARG A C 1
ATOM 576 O O . ARG A 1 79 ? 17.008 -11.358 -0.694 1.00 89.38 79 ARG A O 1
ATOM 583 N N . ARG A 1 80 ? 18.481 -11.744 -2.349 1.00 89.25 80 ARG A N 1
ATOM 584 C CA . ARG A 1 80 ? 17.734 -11.003 -3.369 1.00 89.25 80 ARG A CA 1
ATOM 585 C C . ARG A 1 80 ? 16.578 -11.861 -3.867 1.00 89.25 80 ARG A C 1
ATOM 587 O O . ARG A 1 80 ? 16.813 -12.893 -4.486 1.00 89.25 80 ARG A O 1
ATOM 594 N N . GLU A 1 81 ? 15.359 -11.416 -3.612 1.00 92.62 81 GLU A N 1
ATOM 595 C CA . GLU A 1 81 ? 14.126 -12.053 -4.063 1.00 92.62 81 GLU A CA 1
ATOM 596 C C . GLU A 1 81 ? 13.210 -11.019 -4.724 1.00 92.62 81 GLU A C 1
ATOM 598 O O . GLU A 1 81 ? 13.172 -9.868 -4.278 1.00 92.62 81 GLU A O 1
ATOM 603 N N . PRO A 1 82 ? 12.434 -11.409 -5.752 1.00 92.50 82 PRO A N 1
ATOM 604 C CA . PRO A 1 82 ? 11.371 -10.565 -6.275 1.00 92.50 82 PRO A CA 1
ATOM 605 C C . PRO A 1 82 ? 10.390 -10.183 -5.160 1.00 92.50 82 PRO A C 1
ATOM 607 O O . PRO A 1 82 ? 9.793 -11.060 -4.533 1.00 92.50 82 PRO A O 1
ATOM 610 N N . ALA A 1 83 ? 10.193 -8.888 -4.928 1.00 93.44 83 ALA A N 1
ATOM 611 C CA . ALA A 1 83 ? 9.388 -8.400 -3.817 1.00 93.44 83 ALA A CA 1
ATOM 612 C C . ALA A 1 83 ? 8.515 -7.210 -4.221 1.00 93.44 83 ALA A C 1
ATOM 614 O O . ALA A 1 83 ? 8.964 -6.273 -4.879 1.00 93.44 83 ALA A O 1
ATOM 615 N N . THR A 1 84 ? 7.246 -7.243 -3.822 1.00 94.44 84 THR A N 1
ATOM 616 C CA . THR A 1 84 ? 6.306 -6.133 -3.992 1.00 94.44 84 THR A CA 1
ATOM 617 C C . THR A 1 84 ? 5.295 -6.118 -2.852 1.00 94.44 84 THR A C 1
ATOM 619 O O . THR A 1 84 ? 5.050 -7.145 -2.219 1.00 94.44 84 THR A O 1
ATOM 622 N N . GLY A 1 85 ? 4.721 -4.952 -2.585 1.00 93.94 85 GLY A N 1
ATOM 623 C CA . GLY A 1 85 ? 3.825 -4.717 -1.463 1.00 93.94 85 GLY A CA 1
ATOM 624 C C . GLY A 1 85 ? 3.382 -3.262 -1.416 1.00 93.94 85 GLY A C 1
ATOM 625 O O . GLY A 1 85 ? 3.785 -2.450 -2.252 1.00 93.94 85 GLY A O 1
ATOM 626 N N . PHE A 1 86 ? 2.542 -2.947 -0.437 1.00 95.62 86 PHE A N 1
ATOM 627 C CA . PHE A 1 86 ? 1.970 -1.620 -0.248 1.00 95.62 86 PHE A CA 1
ATOM 628 C C . PHE A 1 86 ? 1.669 -1.349 1.223 1.00 95.62 86 PHE A C 1
ATOM 630 O O . PHE A 1 86 ? 1.631 -2.262 2.049 1.00 95.62 86 PHE A O 1
ATOM 637 N N . VAL A 1 87 ? 1.433 -0.079 1.525 1.00 95.12 87 VAL A N 1
ATOM 638 C CA . VAL A 1 87 ? 0.975 0.411 2.822 1.00 95.12 87 VAL A CA 1
ATOM 639 C C . VAL A 1 87 ? -0.282 1.252 2.635 1.00 95.12 87 VAL A C 1
ATOM 641 O O . VAL A 1 87 ? -0.451 1.917 1.608 1.00 95.12 87 VAL A O 1
ATOM 644 N N . LEU A 1 88 ? -1.148 1.220 3.643 1.00 96.12 88 LEU A N 1
ATOM 645 C CA . LEU A 1 88 ? -2.326 2.066 3.760 1.00 96.12 88 LEU A CA 1
ATOM 646 C C . LEU A 1 88 ? -2.220 2.893 5.036 1.00 96.12 88 LEU A C 1
ATOM 648 O O . LEU A 1 88 ? -1.837 2.376 6.085 1.00 96.12 88 LEU A O 1
ATOM 652 N N . ASP A 1 89 ? -2.586 4.160 4.932 1.00 94.25 89 ASP A N 1
ATOM 653 C CA . ASP A 1 89 ? -2.785 5.051 6.061 1.00 94.25 89 ASP A CA 1
ATOM 654 C C . ASP A 1 89 ? -4.211 4.855 6.587 1.00 94.25 89 ASP A C 1
ATOM 656 O O . ASP A 1 89 ? -5.189 5.339 6.013 1.00 94.25 89 ASP A O 1
ATOM 660 N N . LEU A 1 90 ? -4.329 4.072 7.660 1.00 92.69 90 LEU A N 1
ATOM 661 C CA . LEU A 1 90 ? -5.624 3.756 8.255 1.00 92.69 90 LEU A CA 1
ATOM 662 C C . LEU A 1 90 ? -6.286 4.982 8.879 1.00 92.69 90 LEU A C 1
ATOM 664 O O . LEU A 1 90 ? -7.515 5.034 8.897 1.00 92.69 90 LEU A O 1
ATOM 668 N N . ASP A 1 91 ? -5.514 5.960 9.351 1.00 90.81 91 ASP A N 1
ATOM 669 C CA . ASP A 1 91 ? -6.064 7.171 9.952 1.00 90.81 91 ASP A CA 1
ATOM 670 C C . ASP A 1 91 ? -6.697 8.039 8.861 1.00 90.81 91 ASP A C 1
ATOM 672 O O . ASP A 1 91 ? -7.867 8.409 8.975 1.00 90.81 91 ASP A O 1
ATOM 676 N N . ALA A 1 92 ? -5.984 8.257 7.750 1.00 90.25 92 ALA A N 1
ATOM 677 C CA . ALA A 1 92 ? -6.503 9.003 6.603 1.00 90.25 92 ALA A CA 1
ATOM 678 C C . ALA A 1 92 ? -7.739 8.328 5.981 1.00 90.25 92 ALA A C 1
ATOM 680 O O . ALA A 1 92 ? -8.726 8.990 5.660 1.00 90.25 92 ALA A O 1
ATOM 681 N N . ILE A 1 93 ? -7.722 6.997 5.847 1.00 91.00 93 ILE A N 1
ATOM 682 C CA . ILE A 1 93 ? -8.873 6.236 5.338 1.00 91.00 93 ILE A CA 1
ATOM 683 C C . ILE A 1 93 ? -10.060 6.336 6.302 1.00 91.00 93 ILE A C 1
ATOM 685 O O . ILE A 1 93 ? -11.186 6.589 5.872 1.00 91.00 93 ILE A O 1
ATOM 689 N N . THR A 1 94 ? -9.825 6.159 7.605 1.00 88.88 94 THR A N 1
ATOM 690 C CA . THR A 1 94 ? -10.886 6.232 8.618 1.00 88.88 94 THR A CA 1
ATOM 691 C C . THR A 1 94 ? -11.502 7.625 8.659 1.00 88.88 94 THR A C 1
ATOM 693 O O . THR A 1 94 ? -12.719 7.747 8.758 1.00 88.88 94 THR A O 1
ATOM 696 N N . GLU A 1 95 ? -10.696 8.677 8.531 1.00 87.31 95 GLU A N 1
ATOM 697 C CA . GLU A 1 95 ? -11.187 10.050 8.482 1.00 87.31 95 GLU A CA 1
ATOM 698 C C . GLU A 1 95 ? -12.147 10.279 7.306 1.00 87.31 95 GLU A C 1
ATOM 700 O O . GLU A 1 95 ? -13.226 10.845 7.501 1.00 87.31 95 GLU A O 1
ATOM 705 N N . VAL A 1 96 ? -11.808 9.795 6.107 1.00 89.12 96 VAL A N 1
ATOM 706 C CA . VAL A 1 96 ? -12.694 9.886 4.934 1.00 89.12 96 VAL A CA 1
ATOM 707 C C . VAL A 1 96 ? -13.997 9.124 5.165 1.00 89.12 96 VAL A C 1
ATOM 709 O O . VAL A 1 96 ? -15.077 9.674 4.950 1.00 89.12 96 VAL A O 1
ATOM 712 N N . ILE A 1 97 ? -13.909 7.885 5.656 1.00 87.56 97 ILE A N 1
ATOM 713 C CA . ILE A 1 97 ? -15.075 7.034 5.927 1.00 87.56 97 ILE A CA 1
ATOM 714 C C . ILE A 1 97 ? -16.014 7.696 6.947 1.00 87.56 97 ILE A C 1
ATOM 716 O O . ILE A 1 97 ? -17.226 7.736 6.744 1.00 87.56 97 ILE A O 1
ATOM 720 N N . MET A 1 98 ? -15.464 8.258 8.026 1.00 84.56 98 MET A N 1
ATOM 721 C CA . MET A 1 98 ? -16.250 8.911 9.078 1.00 84.56 98 MET A CA 1
ATOM 722 C C . MET A 1 98 ? -16.906 10.213 8.600 1.00 84.56 98 MET A C 1
ATOM 724 O O . MET A 1 98 ? -18.006 10.540 9.043 1.00 84.56 98 MET A O 1
ATOM 728 N N . ARG A 1 99 ? -16.264 10.953 7.687 1.00 82.69 99 ARG A N 1
ATOM 729 C CA . ARG A 1 99 ? -16.839 12.162 7.072 1.00 82.69 99 ARG A CA 1
ATOM 730 C C . ARG A 1 99 ? -17.942 11.842 6.064 1.00 82.69 99 ARG A C 1
ATOM 732 O O . ARG A 1 99 ? -18.894 12.610 5.962 1.00 82.69 99 ARG A O 1
ATOM 739 N N . GLY A 1 100 ? -17.815 10.732 5.337 1.00 73.94 100 GLY A N 1
ATOM 740 C CA . GLY A 1 100 ? -18.768 10.309 4.308 1.00 73.94 100 GLY A CA 1
ATOM 741 C C . GLY A 1 100 ? -20.142 9.898 4.843 1.00 73.94 100 GLY A C 1
ATOM 742 O O . GLY A 1 100 ? -21.086 9.819 4.069 1.00 73.94 100 GLY A O 1
ATOM 743 N N . GLY A 1 101 ? -20.287 9.648 6.150 1.00 63.94 101 GLY A N 1
ATOM 744 C CA . GLY A 1 101 ? -21.575 9.319 6.780 1.00 63.94 101 GLY A CA 1
ATOM 745 C C . GLY A 1 101 ? -22.130 7.923 6.457 1.00 63.94 101 GLY A C 1
ATOM 746 O O . GLY A 1 101 ? -23.028 7.463 7.156 1.00 63.94 101 GLY A O 1
ATOM 747 N N . ASP A 1 102 ? -21.559 7.219 5.476 1.00 61.34 102 ASP A N 1
ATOM 748 C CA . ASP A 1 102 ? -21.956 5.865 5.051 1.00 61.34 102 ASP A CA 1
ATOM 749 C C . ASP A 1 102 ? -21.509 4.752 6.013 1.00 61.34 102 ASP A C 1
ATOM 751 O O . ASP A 1 102 ? -21.828 3.575 5.825 1.00 61.34 102 ASP A O 1
ATOM 755 N N . PHE A 1 103 ? -20.772 5.105 7.068 1.00 62.56 103 PHE A N 1
ATOM 756 C CA . PHE A 1 103 ? -20.361 4.167 8.100 1.00 62.56 103 PHE A CA 1
ATOM 757 C C . PHE A 1 103 ? -21.238 4.319 9.338 1.00 62.56 103 PHE A C 1
ATOM 759 O O . PHE A 1 103 ? -20.979 5.133 10.227 1.00 62.56 103 PHE A O 1
ATOM 766 N N . GLU A 1 104 ? -22.266 3.476 9.438 1.00 62.41 104 GLU A N 1
ATOM 767 C CA . GLU A 1 104 ? -22.895 3.234 10.728 1.00 62.41 104 GLU A CA 1
ATOM 768 C C . GLU A 1 104 ? -21.871 2.549 11.633 1.00 62.41 104 GLU A C 1
ATOM 770 O O . GLU A 1 104 ? -21.603 1.348 11.527 1.00 62.41 104 GLU A O 1
ATOM 775 N N . MET A 1 105 ? -21.320 3.310 12.580 1.00 58.66 105 MET A N 1
ATOM 776 C CA . MET A 1 105 ? -20.747 2.717 1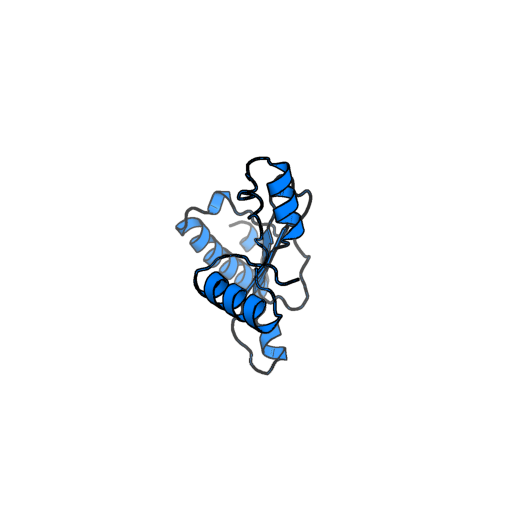3.776 1.00 58.66 105 MET A CA 1
ATOM 777 C C . MET A 1 105 ? -21.843 1.863 14.407 1.00 58.66 105 MET A C 1
ATOM 779 O O . MET A 1 105 ? -22.717 2.374 15.112 1.00 58.66 105 MET A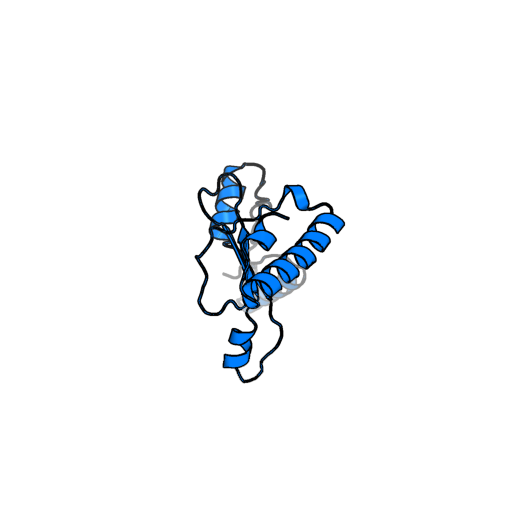 O 1
ATOM 783 N N . LYS A 1 106 ? -21.777 0.545 14.191 1.00 58.22 106 LYS A N 1
ATOM 784 C CA . LYS A 1 106 ? -22.435 -0.429 15.055 1.00 58.22 106 LYS A CA 1
ATOM 785 C C . LYS A 1 106 ? -21.744 -0.354 16.409 1.00 58.22 106 LYS A C 1
ATOM 787 O O . LYS A 1 106 ? -21.016 -1.254 16.817 1.00 58.22 106 LYS A O 1
ATOM 792 N N . ASN A 1 107 ? -22.018 0.725 17.132 1.00 56.44 107 ASN A N 1
ATOM 793 C CA . ASN A 1 107 ? -22.086 0.674 18.569 1.00 56.44 107 ASN A C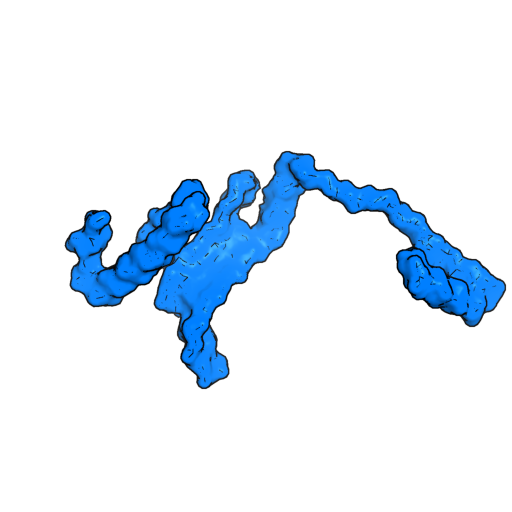A 1
ATOM 794 C C . ASN A 1 107 ? -23.219 -0.313 18.839 1.00 56.44 107 ASN A C 1
ATOM 796 O O . ASN A 1 107 ? -24.375 0.078 18.997 1.00 56.44 107 ASN A O 1
ATOM 800 N N . GLY A 1 108 ? -22.898 -1.614 18.826 1.00 54.47 108 GLY A N 1
ATOM 801 C CA . GLY A 1 108 ? -23.746 -2.596 19.479 1.00 54.47 108 GLY A CA 1
ATOM 802 C C . GLY A 1 108 ? -24.118 -2.014 20.843 1.00 54.47 108 GLY A C 1
ATOM 803 O O . GLY A 1 108 ? -23.304 -1.262 21.401 1.00 54.47 108 GLY A O 1
ATOM 804 N N . PRO A 1 109 ? -25.345 -2.254 21.342 1.00 57.22 109 PRO A N 1
ATOM 805 C CA . PRO A 1 109 ? -25.782 -1.687 22.616 1.00 57.22 109 PRO A CA 1
ATOM 806 C C . PRO A 1 109 ? -24.626 -1.825 23.593 1.00 57.22 109 PRO A C 1
ATOM 808 O O . PRO A 1 109 ? -24.116 -2.940 23.680 1.00 57.22 109 PRO A O 1
ATOM 811 N N . ARG A 1 110 ? -24.149 -0.711 24.195 1.00 58.19 110 ARG A N 1
ATOM 812 C CA . ARG A 1 110 ? -23.010 -0.705 25.136 1.00 58.19 110 ARG A CA 1
ATOM 813 C C . ARG A 1 110 ? -23.182 -1.938 26.000 1.00 58.19 110 ARG A C 1
ATOM 815 O O . ARG A 1 110 ? -24.099 -1.944 26.823 1.00 58.19 110 ARG A O 1
ATOM 822 N N . GLU A 1 111 ? -22.420 -2.997 25.714 1.00 61.34 111 GLU A N 1
ATOM 823 C CA . GLU A 1 111 ? -22.729 -4.291 26.307 1.00 61.34 111 GLU A CA 1
ATOM 824 C C . GLU A 1 111 ? -22.652 -4.054 27.798 1.00 61.34 111 GLU A C 1
ATOM 826 O O . GLU A 1 111 ? -21.645 -3.545 28.296 1.00 61.34 111 GLU A O 1
ATOM 831 N N . THR A 1 112 ? -23.773 -4.271 28.480 1.00 61.19 112 THR A N 1
ATOM 832 C CA . THR A 1 112 ? -23.847 -4.004 29.906 1.00 61.19 112 THR A CA 1
ATOM 833 C C . THR A 1 112 ? -22.912 -5.014 30.539 1.00 61.19 112 THR A C 1
ATOM 835 O O . THR A 1 112 ? -23.239 -6.196 30.632 1.00 61.19 112 THR A O 1
ATOM 838 N N . ILE A 1 113 ? -21.698 -4.568 30.865 1.00 75.69 113 ILE A N 1
ATOM 839 C CA . ILE A 1 113 ? -20.702 -5.415 31.496 1.00 75.69 113 ILE A CA 1
ATOM 840 C C . ILE A 1 113 ? -21.276 -5.742 32.866 1.00 75.69 113 ILE A C 1
ATOM 842 O O . ILE A 1 113 ? -21.354 -4.876 33.737 1.00 75.69 113 ILE A O 1
ATOM 846 N N . SER A 1 114 ? -21.742 -6.973 33.030 1.00 80.88 114 SER A N 1
ATOM 847 C CA . SER A 1 114 ? -22.292 -7.409 34.308 1.00 80.88 114 SER A CA 1
ATOM 848 C C . SER A 1 114 ? -21.148 -7.628 35.289 1.00 80.88 114 SER A C 1
ATOM 850 O O . SER A 1 114 ? -20.027 -7.962 34.899 1.00 80.88 114 SER A O 1
ATOM 852 N N . VAL A 1 115 ? -21.409 -7.370 36.564 1.00 84.44 115 VAL A N 1
ATOM 853 C CA . VAL A 1 115 ? -20.423 -7.544 37.630 1.00 84.44 115 VAL A CA 1
ATOM 854 C C . VAL A 1 115 ? -20.580 -8.948 38.199 1.00 84.44 115 VAL A C 1
ATOM 856 O O . VAL A 1 115 ? -21.702 -9.421 38.348 1.00 84.44 115 VAL A O 1
ATOM 859 N N . ALA A 1 116 ? -19.465 -9.619 38.484 1.00 85.81 116 ALA A N 1
ATOM 860 C CA . ALA A 1 116 ? -19.492 -10.919 39.145 1.00 85.81 116 ALA A CA 1
ATOM 861 C C . ALA A 1 116 ? -20.017 -10.798 40.586 1.00 85.81 116 ALA A C 1
ATOM 863 O O . ALA A 1 116 ? -19.533 -9.961 41.362 1.00 85.81 116 ALA A O 1
ATOM 864 N N . GLU A 1 117 ? -20.967 -11.654 40.934 1.00 87.31 117 GLU A N 1
ATOM 865 C CA . GLU A 1 117 ? -21.614 -11.779 42.234 1.00 87.31 117 GLU A CA 1
ATOM 866 C C . GLU A 1 117 ? -20.900 -12.835 43.101 1.00 87.31 117 GLU A C 1
ATOM 868 O O . GLU A 1 117 ? -20.124 -13.676 42.640 1.00 87.31 117 GLU A O 1
ATOM 873 N N . GLY A 1 118 ? -21.087 -12.742 44.415 1.00 86.94 118 GLY A N 1
ATOM 874 C CA . GLY A 1 118 ? -20.455 -13.633 45.387 1.00 86.94 118 GLY A CA 1
ATOM 875 C C . GLY A 1 118 ? -19.996 -12.891 46.632 1.00 86.94 118 GLY A C 1
ATOM 876 O O . GLY A 1 118 ? -19.570 -11.737 46.565 1.00 86.94 118 GLY A O 1
ATOM 877 N N . GLU A 1 119 ? -20.074 -13.567 47.772 1.00 89.06 119 GLU A N 1
ATOM 878 C CA . GLU A 1 119 ? -19.696 -13.005 49.071 1.00 89.06 119 GLU A CA 1
ATOM 879 C C . GLU A 1 119 ? -18.175 -13.054 49.275 1.00 89.06 119 GLU A C 1
ATOM 881 O O . GLU A 1 119 ? -17.601 -12.241 50.000 1.00 89.06 119 GLU A O 1
ATOM 886 N N . SER A 1 120 ? -17.500 -13.976 48.584 1.00 92.75 120 SER A N 1
ATOM 887 C CA . SER A 1 120 ? -16.046 -14.121 48.588 1.00 92.75 120 SER A CA 1
ATOM 888 C C . SER A 1 120 ? -15.409 -13.863 47.221 1.00 92.75 120 SER A C 1
ATOM 890 O O . SER A 1 120 ? -15.997 -14.074 46.159 1.00 92.75 120 SER A O 1
ATOM 892 N N . MET A 1 121 ? -14.125 -13.496 47.237 1.00 89.69 121 MET A N 1
ATOM 893 C CA . MET A 1 121 ? -13.315 -13.347 46.021 1.00 89.69 121 MET A CA 1
ATOM 894 C C . MET A 1 121 ? -13.303 -14.628 45.165 1.00 89.69 121 MET A C 1
ATOM 896 O O . MET A 1 121 ? -13.360 -14.569 43.938 1.00 89.69 121 MET A O 1
ATOM 900 N N . ALA A 1 122 ? -13.263 -15.799 45.809 1.00 93.56 122 ALA A N 1
ATOM 901 C CA . ALA A 1 122 ? -13.246 -17.092 45.128 1.00 93.56 122 ALA A CA 1
ATOM 902 C C . ALA A 1 122 ? -14.582 -17.428 44.442 1.00 93.56 122 ALA A C 1
ATOM 904 O O . ALA A 1 122 ? -14.598 -18.145 43.439 1.00 93.56 122 ALA A O 1
ATOM 905 N N . GLU A 1 123 ? -15.706 -16.941 44.968 1.00 92.00 123 GLU A N 1
ATOM 906 C CA . GLU A 1 123 ? -17.024 -17.081 44.334 1.00 92.00 123 GLU A CA 1
ATOM 907 C C . GLU A 1 123 ? -17.147 -16.171 43.121 1.00 92.00 123 GLU A C 1
ATOM 909 O O . GLU A 1 123 ? -17.415 -16.672 42.029 1.00 92.00 123 GLU A O 1
ATOM 914 N N . ARG A 1 124 ? -16.806 -14.886 43.278 1.00 92.94 124 ARG A N 1
ATOM 915 C CA . ARG A 1 124 ? -16.810 -13.908 42.179 1.00 92.94 124 ARG A CA 1
ATOM 916 C C . ARG A 1 124 ? -15.908 -14.357 41.030 1.00 92.94 124 ARG A C 1
ATOM 918 O O . ARG A 1 124 ? -16.277 -14.253 39.862 1.00 92.94 124 ARG A O 1
ATOM 925 N N . PHE A 1 125 ? -14.747 -14.939 41.340 1.00 92.31 125 PHE A N 1
ATOM 926 C CA . PHE A 1 125 ? -13.846 -15.495 40.330 1.00 92.31 125 PHE A CA 1
ATOM 927 C C . PHE A 1 125 ? -14.443 -16.705 39.591 1.00 92.31 125 PHE A C 1
ATOM 929 O O . PHE A 1 125 ? -14.352 -16.780 38.361 1.00 92.31 125 PHE A O 1
ATOM 936 N N . ARG A 1 126 ? -15.066 -17.653 40.309 1.00 93.50 126 ARG A N 1
ATOM 937 C CA . ARG A 1 126 ? -15.710 -18.830 39.694 1.00 93.50 126 ARG A CA 1
ATOM 938 C C . ARG A 1 126 ? -16.883 -18.431 38.806 1.00 93.50 126 ARG A C 1
ATOM 940 O O . ARG A 1 126 ? -16.987 -18.939 37.690 1.00 93.50 126 ARG A O 1
ATOM 947 N N . GLU A 1 127 ? -17.720 -17.504 39.262 1.00 93.00 127 GLU A N 1
ATOM 948 C CA . GLU A 1 127 ? -18.850 -17.013 38.476 1.00 93.00 127 GLU A CA 1
ATOM 949 C C . GLU A 1 127 ? -18.377 -16.269 37.224 1.00 93.00 127 GLU A C 1
ATOM 951 O O . GLU A 1 127 ? -18.787 -16.619 36.113 1.00 93.00 127 GLU A O 1
ATOM 956 N N . ALA A 1 128 ? -17.454 -15.310 37.374 1.00 92.75 128 ALA A N 1
ATOM 957 C CA . ALA A 1 128 ? -16.892 -14.569 36.248 1.00 92.75 128 ALA A CA 1
ATOM 958 C C . ALA A 1 128 ? -16.299 -15.512 35.198 1.00 92.75 128 ALA A C 1
ATOM 960 O O . ALA A 1 128 ? -16.524 -15.332 34.003 1.00 92.75 128 ALA A O 1
ATOM 961 N N . THR A 1 129 ? -15.567 -16.538 35.637 1.00 92.88 129 THR A N 1
ATOM 962 C CA . THR A 1 129 ? -14.963 -17.537 34.747 1.00 92.88 129 THR A CA 1
ATOM 963 C C . THR A 1 129 ? -16.028 -18.352 34.014 1.00 92.88 129 THR A C 1
ATOM 965 O O . THR A 1 129 ? -15.953 -18.489 32.794 1.00 92.88 129 THR A O 1
ATOM 968 N N . GLY A 1 130 ? -17.053 -18.841 34.719 1.00 94.06 130 GLY A N 1
ATOM 969 C CA . GLY A 1 130 ? -18.135 -19.622 34.111 1.00 94.06 130 GLY A CA 1
ATOM 970 C C . GLY A 1 130 ? -18.954 -18.830 33.089 1.00 94.06 130 GLY A C 1
ATOM 971 O O . GLY A 1 130 ? -19.344 -19.368 32.055 1.00 94.06 130 GLY A O 1
ATOM 972 N N . ARG A 1 131 ? -19.182 -17.543 33.352 1.00 92.31 131 ARG A N 1
ATOM 973 C CA . ARG A 1 131 ? -19.904 -16.624 32.461 1.00 92.31 131 ARG A CA 1
ATOM 974 C C . ARG A 1 131 ? -19.062 -16.201 31.255 1.00 92.31 131 ARG A C 1
ATOM 976 O O . ARG A 1 131 ? -19.538 -16.271 30.124 1.00 92.31 131 ARG A O 1
ATOM 983 N N . ARG A 1 132 ? -17.777 -15.884 31.458 1.00 91.88 132 ARG A N 1
ATOM 984 C CA . ARG A 1 132 ? -16.824 -15.603 30.363 1.00 91.88 132 ARG A CA 1
ATOM 985 C C . ARG A 1 132 ? -16.655 -16.793 29.424 1.00 91.88 132 ARG A C 1
ATOM 987 O O . ARG A 1 132 ? -16.576 -16.598 28.216 1.00 91.88 132 ARG A O 1
ATOM 994 N N . ALA A 1 133 ? -16.670 -18.020 29.950 1.00 93.62 133 ALA A N 1
ATOM 995 C CA . ALA A 1 133 ? -16.629 -19.237 29.135 1.00 93.62 133 ALA A CA 1
ATOM 996 C C . ALA A 1 133 ? -17.842 -19.384 28.192 1.00 93.62 133 ALA A C 1
ATOM 998 O O . ALA A 1 133 ? -17.759 -20.106 27.203 1.00 93.62 133 ALA A O 1
ATOM 999 N N . ARG A 1 134 ? -18.952 -18.682 28.463 1.00 92.06 134 ARG A N 1
ATOM 1000 C CA . ARG A 1 134 ? -20.143 -18.611 27.600 1.00 92.06 134 ARG A CA 1
ATOM 1001 C C . ARG A 1 134 ? -20.175 -17.369 26.704 1.00 92.06 134 ARG A C 1
ATOM 1003 O O . ARG A 1 134 ? -21.194 -17.098 26.079 1.00 92.06 134 ARG A O 1
ATOM 1010 N N . GLY A 1 135 ? -19.079 -16.610 26.650 1.00 88.50 135 GLY A N 1
ATOM 1011 C CA . GLY A 1 135 ? -18.973 -15.385 25.857 1.00 88.50 135 GLY A CA 1
ATOM 1012 C C . GLY A 1 135 ? -19.566 -14.145 26.528 1.00 88.50 135 GLY A C 1
ATOM 1013 O O . GLY A 1 135 ? -19.594 -13.084 25.912 1.00 88.50 135 GLY A O 1
ATOM 1014 N N . GLU A 1 136 ? -20.013 -14.238 27.785 1.00 89.88 136 GLU A N 1
ATOM 1015 C CA . GLU A 1 136 ? -20.514 -13.074 28.517 1.00 89.88 136 GLU A CA 1
ATOM 1016 C C . GLU A 1 136 ? -19.352 -12.158 28.940 1.00 89.88 136 GLU A C 1
ATOM 1018 O O . GLU A 1 136 ? -18.325 -12.602 29.466 1.00 89.88 136 GLU A O 1
ATOM 1023 N N . ARG A 1 137 ? -19.523 -10.844 28.770 1.00 85.50 137 ARG A N 1
ATOM 1024 C CA . ARG A 1 137 ? -18.561 -9.838 29.240 1.00 85.50 137 ARG A CA 1
ATOM 1025 C C . ARG A 1 137 ? -18.822 -9.498 30.702 1.00 85.50 137 ARG A C 1
ATOM 1027 O O . ARG A 1 137 ? -19.757 -8.765 31.016 1.00 85.50 137 ARG A O 1
ATOM 1034 N N . ILE A 1 138 ? -17.967 -10.023 31.581 1.00 90.62 138 ILE A N 1
ATOM 1035 C CA . ILE A 1 138 ? -18.064 -9.845 33.037 1.00 90.62 138 ILE A CA 1
ATOM 1036 C C . ILE A 1 138 ? -16.909 -9.007 33.580 1.00 90.62 138 ILE A C 1
ATOM 1038 O O . ILE A 1 138 ? -15.736 -9.332 33.347 1.00 90.62 138 ILE A O 1
ATOM 1042 N N . ARG A 1 139 ? -17.234 -7.982 34.371 1.00 86.94 139 ARG A N 1
ATOM 1043 C CA . ARG A 1 139 ? -16.286 -7.231 35.199 1.00 86.94 139 ARG A CA 1
ATOM 1044 C C . ARG A 1 139 ? -16.166 -7.909 36.557 1.00 86.94 139 ARG A C 1
ATOM 1046 O O . ARG A 1 139 ? -17.156 -8.306 37.161 1.00 86.94 139 ARG A O 1
ATOM 1053 N N . MET A 1 140 ? -14.939 -8.030 37.032 1.00 84.06 140 MET A N 1
ATOM 1054 C CA . MET A 1 140 ? -14.651 -8.466 38.391 1.00 84.06 140 MET A CA 1
ATOM 1055 C C . MET A 1 140 ? -14.168 -7.221 39.137 1.00 84.06 140 MET A C 1
ATOM 1057 O O . MET A 1 140 ? -13.209 -6.597 38.686 1.00 84.06 140 MET A O 1
ATOM 1061 N N . GLU A 1 141 ? -14.888 -6.816 40.180 1.00 74.81 141 GLU A N 1
ATOM 1062 C CA . GLU A 1 141 ? -14.520 -5.702 41.073 1.00 74.81 141 GLU A CA 1
ATOM 1063 C C . GLU A 1 141 ? -14.119 -6.225 42.447 1.00 74.81 141 GLU A C 1
ATOM 1065 O O . GLU A 1 141 ? -14.523 -7.363 42.769 1.00 74.81 141 GLU A O 1
#

pLDDT: mean 86.21, std 10.75, range [53.06, 97.81]

Nearest PDB structures (foldseek):
  3od1-assembly1_A  TM=7.225E-01  e=1.887E-04  Halalkalibacterium halodurans
  2el9-assembly2_D  TM=6.799E-01  e=1.546E-04  Escherichia coli
  2el9-assembly1_B  TM=7.082E-01  e=1.214E-03  Escherichia coli
  1z7m-assembly2_A  TM=8.467E-01  e=9.529E-03  Lactococcus lactis
  1z7n-assembly1_D  TM=8.418E-01  e=1.163E-02  Lactococcus lactis

Sequence (141 aa):
EDARAVATGGLARDALDALARTWGVVESLGLSDVFEIDFGDVSGLDYYTGLVFKLYVDGAGARVGGGGRYDDLTASFGRREPATGFVLDLDAITEVIMRGGDFEMKNGPRETISVAEGESMAERFREATGRRARGERIRME

Secondary structure (DSSP, 8-state):
-HHHHH--SHHHHHHHHHHHHHHHHHHHTT-GGG----S------TT--S-EEEEE-TT-SSEEEEEEE-HHHHHHTT-----E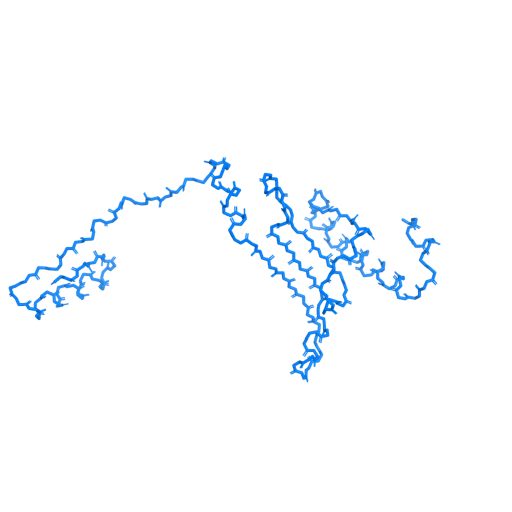EEEE-HHHHHHHHHHHS-------S----EEPP-SSHHHHHHHHHHHHTTT--EE--